Protein AF-A0A957S0D0-F1 (afdb_monomer)

Structure (mmCIF, N/CA/C/O backbone):
data_AF-A0A957S0D0-F1
#
_entry.id   AF-A0A957S0D0-F1
#
loop_
_atom_site.group_PDB
_atom_site.id
_atom_site.type_symbol
_atom_site.label_atom_id
_atom_site.label_alt_id
_atom_site.label_comp_id
_atom_site.label_asym_id
_atom_site.label_entity_id
_atom_site.label_seq_id
_atom_site.pdbx_PDB_ins_code
_atom_site.Cartn_x
_atom_site.Cartn_y
_atom_site.Cartn_z
_atom_site.occupancy
_atom_site.B_iso_or_equiv
_atom_site.auth_seq_id
_atom_site.auth_comp_id
_atom_site.auth_asym_id
_atom_site.auth_atom_id
_atom_site.pdbx_PDB_model_num
ATOM 1 N N . MET A 1 1 ? -69.648 -10.397 -2.814 1.00 45.62 1 MET A N 1
ATOM 2 C CA . MET A 1 1 ? -69.078 -10.045 -4.133 1.00 45.62 1 MET A CA 1
ATOM 3 C C . MET A 1 1 ? -67.768 -9.324 -3.867 1.00 45.62 1 MET A C 1
ATOM 5 O O . MET A 1 1 ? -67.745 -8.483 -2.981 1.00 45.62 1 MET A O 1
ATOM 9 N N . SER A 1 2 ? -66.688 -9.785 -4.495 1.00 48.16 2 SER A N 1
ATOM 10 C CA . SER A 1 2 ? -65.283 -9.590 -4.112 1.00 48.16 2 SER A CA 1
ATOM 11 C C . SER A 1 2 ? -64.825 -8.131 -4.091 1.00 48.16 2 SER A C 1
ATOM 13 O O . SER A 1 2 ? -64.804 -7.482 -5.137 1.00 48.16 2 SER A O 1
ATOM 15 N N . VAL A 1 3 ? -64.356 -7.661 -2.936 1.00 56.84 3 VAL A N 1
ATOM 16 C CA . VAL A 1 3 ? -63.421 -6.536 -2.891 1.00 56.84 3 VAL A CA 1
ATOM 17 C C . VAL A 1 3 ? -62.029 -7.130 -3.118 1.00 56.84 3 VAL A C 1
ATOM 19 O O . VAL A 1 3 ? -61.535 -7.923 -2.319 1.00 56.84 3 VAL A O 1
ATOM 22 N N . ASN A 1 4 ? -61.466 -6.861 -4.294 1.00 60.81 4 ASN A N 1
ATOM 23 C CA . ASN A 1 4 ? -60.133 -7.298 -4.691 1.00 60.81 4 ASN A CA 1
ATOM 24 C C . ASN A 1 4 ? -59.101 -6.271 -4.200 1.00 60.81 4 ASN A C 1
ATOM 26 O O . ASN A 1 4 ? -58.750 -5.352 -4.931 1.00 60.81 4 ASN A O 1
ATOM 30 N N . GLU A 1 5 ? -58.636 -6.430 -2.961 1.00 61.97 5 GLU A N 1
ATOM 31 C CA . GLU A 1 5 ? -57.641 -5.553 -2.310 1.00 61.97 5 GLU A CA 1
ATOM 32 C C . GLU A 1 5 ? -56.210 -6.128 -2.315 1.00 61.97 5 GLU A C 1
ATOM 34 O O . GLU A 1 5 ? -55.310 -5.590 -1.680 1.00 61.97 5 GLU A O 1
ATOM 39 N N . SER A 1 6 ? -55.951 -7.216 -3.047 1.00 58.16 6 SER A N 1
ATOM 40 C CA . SER A 1 6 ? -54.665 -7.936 -2.966 1.00 58.16 6 SER A CA 1
ATOM 41 C C . SER A 1 6 ? -53.625 -7.575 -4.041 1.00 58.16 6 SER A C 1
ATOM 43 O O . SER A 1 6 ? -52.560 -8.186 -4.079 1.00 58.16 6 SER A O 1
ATOM 45 N N . THR A 1 7 ? -53.869 -6.563 -4.884 1.00 59.00 7 THR A N 1
ATOM 46 C CA . THR A 1 7 ? -52.997 -6.248 -6.041 1.00 59.00 7 THR A CA 1
ATOM 47 C C . THR A 1 7 ? -52.216 -4.930 -5.989 1.00 59.00 7 THR A C 1
ATOM 49 O O . THR A 1 7 ? -51.407 -4.707 -6.884 1.00 59.00 7 THR A O 1
ATOM 52 N N . GLU A 1 8 ? -52.363 -4.078 -4.968 1.00 56.38 8 GLU A N 1
ATOM 53 C CA . GLU A 1 8 ? -51.595 -2.812 -4.900 1.00 56.38 8 GLU A CA 1
ATOM 54 C C . GLU A 1 8 ? -50.328 -2.877 -4.031 1.00 56.38 8 GLU A C 1
ATOM 56 O O . GLU A 1 8 ? -49.373 -2.142 -4.273 1.00 56.38 8 GLU A O 1
ATOM 61 N N . VAL A 1 9 ? -50.248 -3.795 -3.063 1.00 58.50 9 VAL A N 1
ATOM 62 C CA . VAL A 1 9 ? -49.142 -3.811 -2.079 1.00 58.50 9 VAL A CA 1
ATOM 63 C C . VAL A 1 9 ? -47.871 -4.497 -2.611 1.00 58.50 9 VAL A C 1
ATOM 65 O O . VAL A 1 9 ? -46.775 -4.266 -2.105 1.00 58.50 9 VAL A O 1
ATOM 68 N N . SER A 1 10 ? -47.973 -5.304 -3.673 1.00 60.03 10 SER A N 1
ATOM 69 C CA . SER A 1 10 ? -46.818 -6.029 -4.229 1.00 60.03 10 SER A CA 1
ATOM 70 C C . SER A 1 10 ? -45.990 -5.214 -5.232 1.00 60.03 10 SER A C 1
ATOM 72 O O . SER A 1 10 ? -44.884 -5.630 -5.572 1.00 60.03 10 SER A O 1
ATOM 74 N N . GLY A 1 11 ? -46.495 -4.067 -5.703 1.00 55.47 11 GLY A N 1
ATOM 75 C CA . GLY A 1 11 ? -45.770 -3.189 -6.625 1.00 55.47 11 GLY A CA 1
ATOM 76 C C . GLY A 1 11 ? -44.721 -2.345 -5.905 1.00 55.47 11 GLY A C 1
ATOM 77 O O . GLY A 1 11 ? -43.562 -2.333 -6.295 1.00 55.47 11 GLY A O 1
ATOM 78 N N . SER A 1 12 ? -45.095 -1.696 -4.804 1.00 56.25 12 SER A N 1
ATOM 79 C CA . SER A 1 12 ? -44.276 -0.705 -4.092 1.00 56.25 12 SER A CA 1
ATOM 80 C C . SER A 1 12 ? -43.148 -1.292 -3.233 1.00 56.25 12 SER A C 1
ATOM 82 O O . SER A 1 12 ? -42.164 -0.602 -2.991 1.00 56.25 12 SER A O 1
ATOM 84 N N . ALA A 1 13 ? -43.223 -2.566 -2.832 1.00 58.38 13 ALA A N 1
ATOM 85 C CA . ALA A 1 13 ? -42.125 -3.254 -2.136 1.00 58.38 13 ALA A CA 1
ATOM 86 C C . ALA A 1 13 ? -41.011 -3.742 -3.086 1.00 58.38 13 ALA A C 1
ATOM 88 O O . ALA A 1 13 ? -39.872 -3.926 -2.664 1.00 58.38 13 ALA A O 1
ATOM 89 N N . VAL A 1 14 ? -41.316 -3.919 -4.377 1.00 54.66 14 VAL A N 1
ATOM 90 C CA . VAL A 1 14 ? -40.318 -4.202 -5.428 1.00 54.66 14 VAL A CA 1
ATOM 91 C C . VAL A 1 14 ? -39.721 -2.898 -5.980 1.00 54.66 14 VAL A C 1
ATOM 93 O O . VAL A 1 14 ? -38.628 -2.902 -6.537 1.00 54.66 14 VAL A O 1
ATOM 96 N N . LEU A 1 15 ? -40.383 -1.763 -5.718 1.00 55.59 15 LEU A N 1
ATOM 97 C CA . LEU A 1 15 ? -39.825 -0.413 -5.828 1.00 55.59 15 LEU A CA 1
ATOM 98 C C . LEU A 1 15 ? -39.030 0.004 -4.579 1.00 55.59 15 LEU A C 1
ATOM 100 O O . LEU A 1 15 ? -38.857 1.201 -4.350 1.00 55.59 15 LEU A O 1
ATOM 104 N N . VAL A 1 16 ? -38.509 -0.944 -3.783 1.00 59.31 16 VAL A N 1
ATOM 105 C CA . VAL A 1 16 ? -37.284 -0.687 -3.011 1.00 59.31 16 VAL A CA 1
ATOM 106 C C . VAL A 1 16 ? -36.191 -0.461 -4.043 1.00 59.31 16 VAL A C 1
ATOM 108 O O . VAL A 1 16 ? -35.485 -1.374 -4.458 1.00 59.31 16 VAL A O 1
ATOM 111 N N . GLU A 1 17 ? -36.191 0.768 -4.547 1.00 58.62 17 GLU A N 1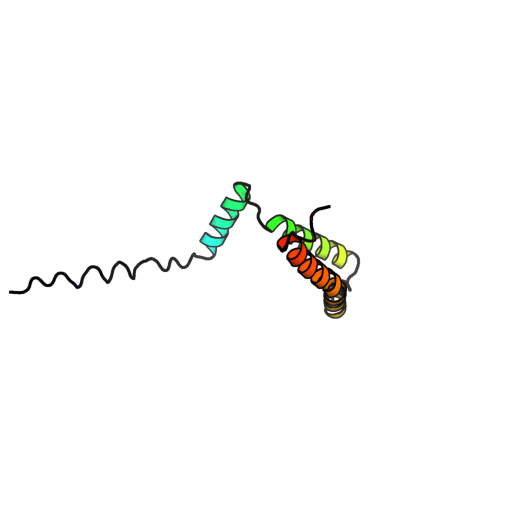
ATOM 112 C CA . GLU A 1 17 ? -35.056 1.569 -4.928 1.00 58.62 17 GLU A CA 1
ATOM 113 C C . GLU A 1 17 ? -33.818 0.692 -5.136 1.00 58.62 17 GLU A C 1
ATOM 115 O O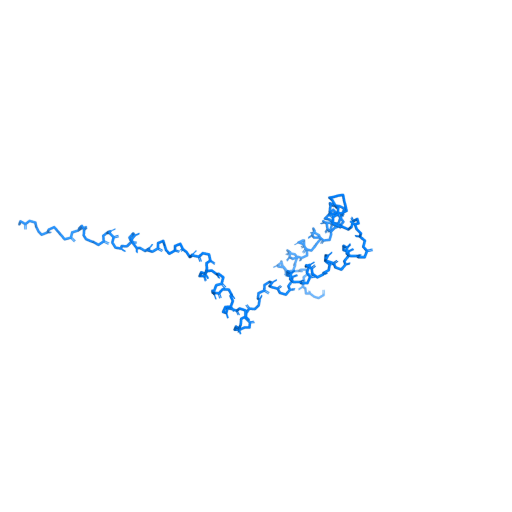 . GLU A 1 17 ? -32.946 0.568 -4.274 1.00 58.62 17 GLU A O 1
ATOM 120 N N . GLN A 1 18 ? -33.704 0.130 -6.343 1.00 54.81 18 GLN A N 1
ATOM 121 C CA . GLN A 1 18 ? -32.413 0.106 -7.015 1.00 54.81 18 GLN A CA 1
ATOM 122 C C . GLN A 1 18 ? -31.946 1.569 -7.100 1.00 54.81 18 GLN A C 1
ATOM 124 O O . GLN A 1 18 ? -31.918 2.158 -8.177 1.00 54.81 18 GLN A O 1
ATOM 129 N N . GLN A 1 19 ? -31.596 2.189 -5.968 1.00 59.41 19 GLN A N 1
ATOM 130 C CA . GLN A 1 19 ? -30.702 3.325 -5.941 1.00 59.41 19 GLN A CA 1
ATOM 131 C C . GLN A 1 19 ? -29.391 2.721 -6.400 1.00 59.41 19 GLN A C 1
ATOM 133 O O . GLN A 1 19 ? -28.550 2.280 -5.617 1.00 59.41 19 GLN A O 1
ATOM 138 N N . SER A 1 20 ? -29.258 2.600 -7.718 1.00 61.19 20 SER A N 1
ATOM 139 C CA . SER A 1 20 ? -27.972 2.545 -8.363 1.00 61.19 20 SER A CA 1
ATOM 140 C C . SER A 1 20 ? -27.284 3.808 -7.885 1.00 61.19 20 SER A C 1
ATOM 142 O O . SER A 1 20 ? -27.532 4.880 -8.434 1.00 61.19 20 SER A O 1
ATOM 144 N N . LEU A 1 21 ? -26.532 3.694 -6.788 1.00 64.69 21 LEU A N 1
ATOM 145 C CA . LEU A 1 21 ? -25.723 4.773 -6.262 1.00 64.69 21 LEU A CA 1
ATOM 146 C C . LEU A 1 21 ? -24.947 5.288 -7.458 1.00 64.69 21 LEU A C 1
ATOM 148 O O . LEU A 1 21 ? -24.104 4.578 -8.020 1.00 64.69 21 LEU A O 1
ATOM 152 N N . SER A 1 22 ? -25.300 6.489 -7.906 1.00 84.00 22 SER A N 1
ATOM 153 C CA . SER A 1 22 ? -24.596 7.118 -9.001 1.00 84.00 22 SER A CA 1
ATOM 154 C C . SER A 1 22 ? -23.124 7.148 -8.593 1.00 84.00 22 SER A C 1
ATOM 156 O O . SER A 1 22 ? -22.830 7.424 -7.424 1.00 84.00 22 SER A O 1
ATOM 158 N N . PRO A 1 23 ? -22.160 6.898 -9.495 1.00 83.12 23 PRO A N 1
ATOM 159 C CA . PRO A 1 23 ? -20.740 6.975 -9.148 1.00 83.12 23 PRO A CA 1
ATOM 160 C C . PRO A 1 23 ? -20.378 8.283 -8.420 1.00 83.12 23 PRO A C 1
ATOM 162 O O . PRO A 1 23 ? -19.496 8.317 -7.565 1.00 83.12 23 PRO A O 1
ATOM 165 N N . ARG A 1 24 ? -21.126 9.359 -8.700 1.00 85.00 24 ARG A N 1
ATOM 166 C CA . ARG A 1 24 ? -21.006 10.670 -8.047 1.00 85.00 24 ARG A CA 1
ATOM 167 C C . ARG A 1 24 ? -21.478 10.659 -6.590 1.00 85.00 24 ARG A C 1
ATOM 169 O O . ARG A 1 24 ? -20.869 11.318 -5.752 1.00 85.00 24 ARG A O 1
ATOM 176 N N . GLU A 1 25 ? -22.527 9.909 -6.277 1.00 84.75 25 GLU A N 1
ATOM 177 C CA . GLU A 1 25 ? -23.052 9.745 -4.919 1.00 84.75 25 GLU A CA 1
ATOM 178 C C . GLU A 1 25 ? -22.140 8.857 -4.075 1.00 84.75 25 GLU A C 1
ATOM 180 O O . GLU A 1 25 ? -21.892 9.184 -2.916 1.00 84.75 25 GLU A O 1
ATOM 185 N N . TYR A 1 26 ? -21.557 7.805 -4.659 1.00 84.38 26 TYR A N 1
ATOM 186 C CA . TYR A 1 26 ? -20.559 6.972 -3.981 1.00 84.38 26 TYR A CA 1
ATOM 187 C C . TYR A 1 26 ? -19.326 7.791 -3.574 1.00 84.38 26 TYR A C 1
ATOM 189 O O . TYR A 1 26 ? -18.912 7.785 -2.413 1.00 84.38 26 TYR A O 1
ATOM 197 N N . VAL A 1 27 ? -18.781 8.573 -4.513 1.00 87.69 27 VAL A N 1
ATOM 198 C CA . VAL A 1 27 ? -17.643 9.465 -4.247 1.00 87.69 27 VAL A CA 1
ATOM 199 C C . VAL A 1 27 ? -18.015 10.549 -3.232 1.00 87.69 27 VAL A C 1
ATOM 201 O O . VAL A 1 27 ? -17.238 10.828 -2.320 1.00 87.69 27 VAL A O 1
ATOM 204 N N . GLY A 1 28 ? -19.211 11.135 -3.340 1.00 88.75 28 GLY A N 1
ATOM 205 C CA . GLY A 1 28 ? -19.696 12.150 -2.404 1.00 88.75 28 GLY A CA 1
ATOM 206 C C . GLY A 1 28 ? -19.851 11.626 -0.975 1.00 88.75 28 GLY A C 1
ATOM 207 O O . GLY A 1 28 ? -19.463 12.306 -0.024 1.00 88.75 28 GLY A O 1
ATOM 208 N N . GLN A 1 29 ? -20.367 10.408 -0.808 1.00 86.06 29 GLN A N 1
ATOM 209 C CA . GLN A 1 29 ? -20.473 9.755 0.497 1.00 86.06 29 GLN A CA 1
ATOM 210 C C . GLN A 1 29 ? -19.100 9.395 1.067 1.00 86.06 29 GLN A C 1
ATOM 212 O O . GLN A 1 29 ? -18.840 9.672 2.238 1.00 86.06 29 GLN A O 1
ATOM 217 N N . TYR A 1 30 ? -18.198 8.853 0.246 1.00 84.50 30 TYR A N 1
ATOM 218 C CA . TYR A 1 30 ? -16.828 8.554 0.661 1.00 84.50 30 TYR A CA 1
ATOM 219 C C . TYR A 1 30 ? -16.080 9.818 1.112 1.00 84.50 30 TYR A C 1
ATOM 221 O O . TYR A 1 30 ? -15.489 9.842 2.189 1.00 84.50 30 TYR A O 1
ATOM 229 N N . ALA A 1 31 ? -16.192 10.919 0.362 1.00 87.00 31 ALA A N 1
ATOM 230 C CA . ALA A 1 31 ? -15.584 12.199 0.724 1.00 87.00 31 ALA A CA 1
ATOM 231 C C . ALA A 1 31 ? -16.132 12.770 2.043 1.00 87.00 31 ALA A C 1
ATOM 233 O O . ALA A 1 31 ? -15.385 13.381 2.809 1.00 87.00 31 ALA A O 1
ATOM 234 N N . ARG A 1 32 ? -17.427 12.571 2.334 1.00 88.00 32 ARG A N 1
ATOM 235 C CA . ARG A 1 32 ? -18.021 12.954 3.626 1.00 88.00 32 ARG A CA 1
ATOM 236 C C . ARG A 1 32 ? -17.444 12.130 4.779 1.00 88.00 32 ARG A C 1
ATOM 238 O O . ARG A 1 32 ? -17.099 12.733 5.788 1.00 88.00 32 ARG A O 1
ATOM 245 N N . ARG A 1 33 ? -17.271 10.812 4.608 1.00 85.44 33 ARG A N 1
ATOM 246 C CA . ARG A 1 33 ? -16.666 9.917 5.620 1.00 85.44 33 ARG A CA 1
ATOM 247 C C . ARG A 1 33 ? -15.218 10.293 5.936 1.00 85.44 33 ARG A C 1
ATOM 249 O O . ARG A 1 33 ? -14.854 10.454 7.097 1.00 85.44 33 ARG A O 1
ATOM 256 N N . VAL A 1 34 ? -14.429 10.565 4.896 1.00 87.62 34 VAL A N 1
ATOM 257 C CA . VAL A 1 34 ? -13.043 11.030 5.053 1.00 87.62 34 VAL A CA 1
ATOM 258 C C . VAL A 1 34 ? -12.993 12.365 5.807 1.00 87.62 34 VAL A C 1
ATOM 260 O O . VAL A 1 34 ? -12.178 12.535 6.709 1.00 87.62 34 VAL A O 1
ATOM 263 N N . ARG A 1 35 ? -13.894 13.309 5.494 1.00 85.69 35 ARG A N 1
ATOM 264 C CA . ARG A 1 35 ? -13.983 14.605 6.195 1.00 85.69 35 ARG A CA 1
ATOM 265 C C . ARG A 1 35 ? -14.494 14.495 7.631 1.00 85.69 35 ARG A C 1
ATOM 267 O O . ARG A 1 35 ? -14.144 15.348 8.438 1.00 85.69 35 ARG A O 1
ATOM 274 N N . SER A 1 36 ? -15.291 13.478 7.956 1.00 86.75 36 SER A N 1
ATOM 275 C CA . SER A 1 36 ? -15.735 13.205 9.328 1.00 86.75 36 SER A CA 1
ATOM 276 C C . SER A 1 36 ? -14.698 12.448 10.167 1.00 86.75 36 SER A C 1
ATOM 278 O O . SER A 1 36 ? -14.990 12.110 11.309 1.00 86.75 36 SER A O 1
ATOM 280 N N . GLY A 1 37 ? -13.500 12.189 9.626 1.00 81.94 37 GLY A N 1
ATOM 281 C CA . GLY A 1 37 ? -12.410 11.506 10.330 1.00 81.94 37 GLY A CA 1
ATOM 282 C C . GLY A 1 37 ? -12.419 9.980 10.195 1.00 81.94 37 GLY A C 1
ATOM 283 O O . GLY A 1 37 ? -11.532 9.326 10.735 1.00 81.94 37 GLY A O 1
ATOM 284 N N . ASP A 1 38 ? -13.361 9.409 9.440 1.00 86.12 38 ASP A N 1
ATOM 285 C CA . ASP A 1 38 ? -13.370 7.986 9.088 1.00 86.12 38 ASP A CA 1
ATOM 286 C C . ASP A 1 38 ? -12.579 7.783 7.788 1.00 86.12 38 ASP A C 1
ATOM 288 O O . ASP A 1 38 ? -13.106 7.753 6.673 1.00 86.12 38 ASP A O 1
ATOM 292 N N . ILE A 1 39 ? -11.259 7.752 7.950 1.00 83.75 39 ILE A N 1
ATOM 293 C CA . ILE A 1 39 ? -10.280 7.651 6.860 1.00 83.75 39 ILE A CA 1
ATOM 294 C C . ILE A 1 39 ? -10.121 6.216 6.331 1.00 83.75 39 ILE A C 1
ATOM 296 O O . ILE A 1 39 ? -9.561 6.034 5.249 1.00 83.75 39 ILE A O 1
ATOM 300 N N . GLY A 1 40 ? -10.632 5.199 7.035 1.00 87.25 40 GLY A N 1
ATOM 301 C CA . GLY A 1 40 ? -10.573 3.795 6.616 1.00 87.25 40 GLY A CA 1
ATOM 302 C C . GLY A 1 40 ? -9.184 3.354 6.128 1.00 87.25 40 GLY A C 1
ATOM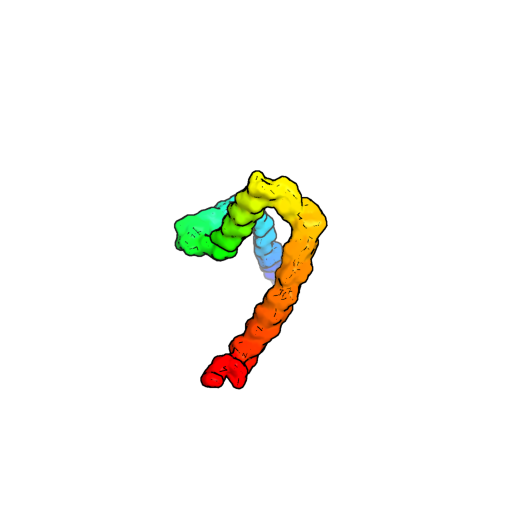 303 O O . GLY A 1 40 ? -8.166 3.601 6.771 1.00 87.25 40 GLY A O 1
ATOM 304 N N . SER A 1 41 ? -9.131 2.722 4.953 1.00 89.12 41 SER A N 1
ATOM 305 C CA . SER A 1 41 ? -7.889 2.274 4.302 1.00 89.12 41 SER A CA 1
ATOM 306 C C . SER A 1 41 ? -7.165 3.357 3.489 1.00 89.12 41 SER A C 1
ATOM 308 O O . SER A 1 41 ? -6.113 3.080 2.906 1.00 89.12 41 SER A O 1
ATOM 310 N N . LEU A 1 42 ? -7.685 4.592 3.446 1.00 90.12 42 LEU A N 1
ATOM 311 C CA . LEU A 1 42 ? -7.130 5.681 2.636 1.00 90.12 42 LEU A CA 1
ATOM 312 C C . LEU A 1 42 ? -5.645 5.957 2.939 1.00 90.12 42 LEU A C 1
ATOM 314 O O . LEU A 1 42 ? -4.867 6.029 1.985 1.00 90.12 42 LEU A O 1
ATOM 318 N N . PRO A 1 43 ? -5.199 6.050 4.212 1.00 91.25 43 PRO A N 1
ATOM 319 C CA . PRO A 1 43 ? -3.796 6.331 4.513 1.00 91.25 43 PRO A CA 1
ATOM 320 C C . PRO A 1 43 ? -2.854 5.233 4.007 1.00 91.25 43 PRO A C 1
ATOM 322 O O . PRO A 1 43 ? -1.756 5.528 3.545 1.00 91.25 43 PRO A O 1
ATOM 325 N N . ILE A 1 44 ? -3.300 3.973 4.045 1.00 94.88 44 ILE A N 1
ATOM 326 C CA . ILE A 1 44 ? -2.520 2.809 3.603 1.00 94.88 44 ILE A CA 1
ATOM 327 C C . ILE A 1 44 ? -2.306 2.873 2.088 1.00 94.88 44 ILE A C 1
ATOM 329 O O . ILE A 1 44 ? -1.178 2.758 1.616 1.00 94.88 44 ILE A O 1
ATOM 333 N N . ILE A 1 45 ? -3.375 3.120 1.323 1.00 95.06 45 ILE A N 1
ATOM 334 C CA . ILE A 1 45 ? -3.300 3.248 -0.139 1.00 95.06 45 ILE A CA 1
ATOM 335 C C . ILE A 1 45 ? -2.426 4.443 -0.536 1.00 95.06 45 ILE A C 1
ATOM 337 O O . ILE A 1 45 ? -1.571 4.310 -1.411 1.00 95.06 45 ILE A O 1
ATOM 341 N N . ILE A 1 46 ? -2.594 5.591 0.130 1.00 95.88 46 ILE A N 1
ATOM 342 C CA . ILE A 1 46 ? -1.760 6.779 -0.103 1.00 95.88 46 ILE A CA 1
ATOM 343 C C . ILE A 1 46 ? -0.286 6.454 0.164 1.00 95.88 46 ILE A C 1
ATOM 345 O O . ILE A 1 46 ? 0.562 6.761 -0.671 1.00 95.88 46 ILE A O 1
ATOM 349 N N . GLY A 1 47 ? 0.020 5.790 1.281 1.00 97.25 47 GLY A N 1
ATOM 350 C CA . GLY A 1 47 ? 1.379 5.367 1.616 1.00 97.25 47 GLY A CA 1
ATOM 351 C C . GLY A 1 47 ? 1.994 4.468 0.543 1.00 97.25 47 GLY A C 1
ATOM 352 O O . GLY A 1 47 ? 3.114 4.722 0.101 1.00 97.25 47 GLY A O 1
ATOM 353 N N . LEU A 1 48 ? 1.248 3.470 0.058 1.00 96.44 48 LEU A N 1
ATOM 354 C CA . LEU A 1 48 ? 1.704 2.575 -1.011 1.00 96.44 48 LEU A CA 1
ATOM 355 C C . LEU A 1 48 ? 2.000 3.327 -2.315 1.00 96.44 48 LEU A C 1
ATOM 357 O O . LEU A 1 48 ? 3.031 3.080 -2.940 1.00 96.44 48 LEU A O 1
ATOM 361 N N . ILE A 1 49 ? 1.136 4.267 -2.708 1.00 97.38 49 ILE A N 1
ATOM 362 C CA . ILE A 1 49 ? 1.340 5.090 -3.908 1.00 97.38 49 ILE A CA 1
ATOM 363 C C . ILE A 1 49 ? 2.588 5.964 -3.755 1.00 97.38 49 ILE A C 1
ATOM 365 O O . ILE A 1 49 ? 3.407 6.021 -4.671 1.00 97.38 49 ILE A O 1
ATOM 369 N N . ILE A 1 50 ? 2.761 6.616 -2.602 1.00 98.25 50 ILE A N 1
ATOM 370 C CA . ILE A 1 50 ? 3.929 7.462 -2.328 1.00 98.25 50 ILE A CA 1
ATOM 371 C C . ILE A 1 50 ? 5.216 6.641 -2.426 1.00 98.25 50 ILE A C 1
ATOM 373 O O . ILE A 1 50 ? 6.138 7.038 -3.137 1.00 98.25 50 ILE A O 1
ATOM 377 N N . ILE A 1 51 ? 5.267 5.478 -1.771 1.00 96.69 51 ILE A N 1
ATOM 378 C CA . ILE A 1 51 ? 6.427 4.579 -1.826 1.00 96.69 51 ILE A CA 1
ATOM 379 C C . ILE A 1 51 ? 6.706 4.162 -3.272 1.00 96.69 51 ILE A C 1
ATOM 381 O O . ILE A 1 51 ? 7.849 4.250 -3.720 1.00 96.69 51 ILE A O 1
ATOM 385 N N . ALA A 1 52 ? 5.670 3.771 -4.020 1.00 96.25 52 ALA A N 1
ATOM 386 C CA . ALA A 1 52 ? 5.819 3.349 -5.405 1.00 96.25 52 ALA A CA 1
ATOM 387 C C . ALA A 1 52 ? 6.373 4.463 -6.304 1.00 96.25 52 ALA A C 1
ATOM 389 O O . ALA A 1 52 ? 7.279 4.208 -7.097 1.00 96.25 52 ALA A O 1
ATOM 390 N N . ILE A 1 53 ? 5.881 5.697 -6.158 1.00 97.81 53 ILE A N 1
ATOM 391 C CA . ILE A 1 53 ? 6.363 6.862 -6.916 1.00 97.81 53 ILE A CA 1
ATOM 392 C C . ILE A 1 53 ? 7.818 7.174 -6.562 1.00 97.81 53 ILE A C 1
ATOM 394 O O . ILE A 1 53 ? 8.638 7.365 -7.462 1.00 97.81 53 ILE A O 1
ATOM 398 N N . ILE A 1 54 ? 8.158 7.196 -5.270 1.00 98.31 54 ILE A N 1
ATOM 399 C CA . ILE A 1 54 ? 9.529 7.451 -4.815 1.00 98.31 54 ILE A CA 1
ATOM 400 C C . ILE A 1 54 ? 10.469 6.396 -5.400 1.00 98.31 54 ILE A C 1
ATOM 402 O O . ILE A 1 54 ? 11.447 6.747 -6.056 1.00 98.31 54 ILE A O 1
ATOM 406 N N . PHE A 1 55 ? 10.152 5.110 -5.250 1.00 97.00 55 PHE A N 1
ATOM 407 C CA . PHE A 1 55 ? 11.027 4.032 -5.709 1.00 97.00 55 PHE A CA 1
ATOM 408 C C . PHE A 1 55 ? 11.121 3.979 -7.237 1.00 97.00 55 PHE A C 1
ATOM 410 O O . PHE A 1 55 ? 12.209 3.747 -7.759 1.00 97.00 55 PHE A O 1
ATOM 417 N N . GLN A 1 56 ? 10.033 4.269 -7.957 1.00 97.38 56 GLN A N 1
ATOM 418 C CA . GLN A 1 56 ? 10.057 4.385 -9.416 1.00 97.38 56 GLN A CA 1
ATOM 419 C C . GLN A 1 56 ? 10.910 5.568 -9.887 1.00 97.38 56 GLN A C 1
ATOM 421 O O . GLN A 1 56 ? 11.643 5.440 -10.866 1.00 97.38 56 GLN A O 1
ATOM 426 N N . SER A 1 57 ? 10.843 6.715 -9.201 1.00 97.81 57 SER A N 1
ATOM 427 C CA . SER A 1 57 ? 11.658 7.884 -9.555 1.00 97.81 57 SER A CA 1
ATOM 428 C C . SER A 1 57 ? 13.152 7.653 -9.313 1.00 97.81 57 SER A C 1
ATOM 430 O O . SER A 1 57 ? 13.969 8.081 -10.124 1.00 97.81 57 SER A O 1
ATOM 432 N N . LEU A 1 58 ? 13.507 6.922 -8.250 1.00 97.88 58 LEU A N 1
ATOM 433 C CA . LEU A 1 58 ? 14.891 6.574 -7.921 1.00 97.88 58 LEU A CA 1
ATOM 434 C C . LEU A 1 58 ? 15.430 5.429 -8.789 1.00 97.88 58 LEU A C 1
ATOM 436 O O . LEU A 1 58 ? 16.623 5.386 -9.085 1.00 97.88 58 LEU A O 1
ATOM 440 N N . ASN A 1 59 ? 14.569 4.500 -9.209 1.00 96.12 59 ASN A N 1
ATOM 441 C CA . ASN A 1 59 ? 14.929 3.378 -10.065 1.00 96.12 59 ASN A CA 1
ATOM 442 C C . ASN A 1 59 ? 13.809 3.073 -11.066 1.00 96.12 59 ASN A C 1
ATOM 444 O O . ASN A 1 59 ? 12.783 2.489 -10.718 1.00 96.12 59 ASN A O 1
ATOM 448 N N . GLN A 1 60 ? 14.066 3.362 -12.345 1.00 95.25 60 GLN A N 1
ATOM 449 C CA . GLN A 1 60 ? 13.107 3.137 -13.432 1.00 95.25 60 GLN A CA 1
ATOM 450 C C . GLN A 1 60 ? 12.693 1.664 -13.592 1.00 95.25 60 GLN A C 1
ATOM 452 O O . GLN A 1 60 ? 11.653 1.375 -14.183 1.00 95.25 60 GLN A O 1
ATOM 457 N N . ASN A 1 61 ? 13.476 0.728 -13.043 1.00 96.19 61 ASN A N 1
ATOM 458 C CA . ASN A 1 61 ? 13.171 -0.698 -13.081 1.00 96.19 61 ASN A CA 1
ATOM 459 C C . ASN A 1 61 ? 12.199 -1.153 -11.978 1.00 96.19 61 ASN A C 1
ATOM 461 O O . ASN A 1 61 ? 11.793 -2.317 -11.985 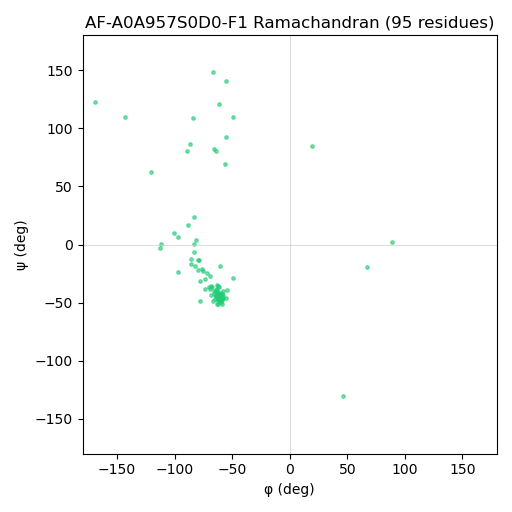1.00 96.19 61 ASN A O 1
ATOM 465 N N . TYR A 1 62 ? 11.828 -0.285 -11.030 1.00 96.12 62 TYR A N 1
ATOM 466 C CA . TYR A 1 62 ? 11.061 -0.675 -9.847 1.00 96.12 62 TYR A CA 1
ATOM 467 C C . TYR A 1 62 ? 9.665 -1.228 -10.182 1.00 96.12 62 TYR A C 1
ATOM 469 O O . TYR A 1 62 ? 9.338 -2.338 -9.763 1.00 96.12 62 TYR A O 1
ATOM 477 N N . LEU A 1 63 ? 8.867 -0.521 -10.986 1.00 95.81 63 LEU A N 1
ATOM 478 C CA . LEU A 1 63 ? 7.530 -0.963 -11.415 1.00 95.81 63 LEU A CA 1
ATOM 479 C C . LEU A 1 63 ? 7.549 -1.820 -12.687 1.00 95.81 63 LEU A C 1
ATOM 481 O O . LEU A 1 63 ? 6.518 -2.006 -13.333 1.00 95.81 63 LEU A O 1
ATOM 485 N N . THR A 1 64 ? 8.703 -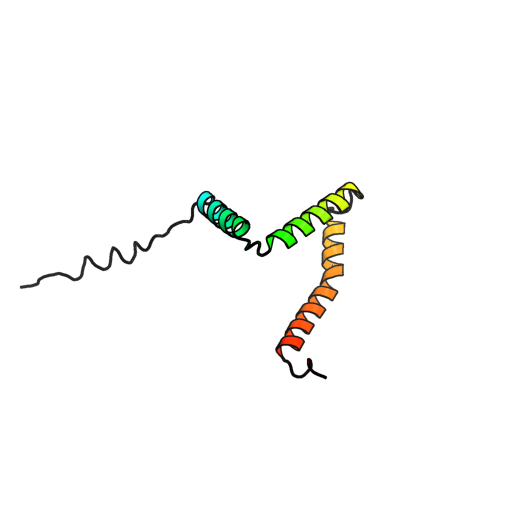2.366 -13.076 1.00 97.62 64 THR A N 1
ATOM 486 C CA . THR A 1 64 ? 8.738 -3.321 -14.191 1.00 97.62 64 THR A CA 1
ATOM 487 C C . THR A 1 64 ? 8.008 -4.613 -13.810 1.00 97.62 64 THR A C 1
ATOM 489 O O . THR A 1 64 ? 8.077 -5.026 -12.650 1.00 97.62 64 THR A O 1
ATOM 492 N N . PRO A 1 65 ? 7.371 -5.323 -14.764 1.00 97.31 65 PRO A N 1
ATOM 493 C CA . PRO A 1 65 ? 6.642 -6.558 -14.466 1.00 97.31 65 PRO A CA 1
ATOM 494 C C . PRO A 1 65 ? 7.494 -7.602 -13.734 1.00 97.31 65 PRO A C 1
ATOM 496 O O . PRO A 1 65 ? 7.029 -8.245 -12.799 1.00 97.31 65 PRO A O 1
ATOM 499 N N . ARG A 1 66 ? 8.774 -7.726 -14.113 1.00 97.19 66 ARG A N 1
ATOM 500 C CA . ARG A 1 66 ? 9.724 -8.634 -13.459 1.00 97.19 66 ARG A CA 1
ATOM 501 C C . ARG A 1 66 ? 9.942 -8.258 -11.998 1.00 97.19 66 ARG A C 1
ATOM 503 O O . ARG A 1 66 ? 9.851 -9.123 -11.135 1.00 97.19 66 ARG A O 1
ATOM 510 N N . ASN A 1 67 ? 10.245 -6.991 -11.721 1.00 96.31 67 ASN A N 1
ATOM 511 C CA . ASN A 1 67 ? 10.517 -6.564 -10.355 1.00 96.31 67 ASN A CA 1
ATOM 512 C C . ASN A 1 67 ? 9.251 -6.607 -9.493 1.00 96.31 67 ASN A C 1
ATOM 514 O O . ASN A 1 67 ? 9.305 -7.060 -8.357 1.00 96.31 67 ASN A O 1
ATOM 518 N N . PHE A 1 68 ? 8.100 -6.239 -10.051 1.00 96.00 68 PHE A N 1
ATOM 519 C CA . PHE A 1 68 ? 6.816 -6.340 -9.366 1.00 96.00 68 PHE A CA 1
ATOM 520 C C . PHE A 1 68 ? 6.493 -7.782 -8.945 1.00 96.00 68 PHE A C 1
ATOM 522 O O . PHE A 1 68 ? 6.183 -8.028 -7.780 1.00 96.00 68 PHE A O 1
ATOM 529 N N . VAL A 1 69 ? 6.651 -8.753 -9.852 1.00 97.75 69 VAL A N 1
ATOM 530 C CA . VAL A 1 69 ? 6.491 -10.179 -9.520 1.00 97.75 69 VAL A CA 1
ATOM 531 C C . VAL A 1 69 ? 7.502 -10.609 -8.458 1.00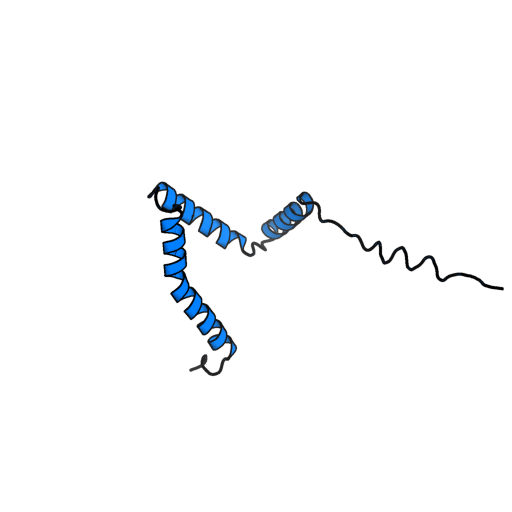 97.75 69 VAL A C 1
ATOM 533 O O . VAL A 1 69 ? 7.124 -11.278 -7.499 1.00 97.75 69 VAL A O 1
ATOM 536 N N . ASN A 1 70 ? 8.765 -10.188 -8.572 1.00 96.56 70 ASN A N 1
ATOM 537 C CA . ASN A 1 70 ? 9.790 -10.513 -7.579 1.00 96.56 70 ASN A CA 1
ATOM 538 C C . ASN A 1 70 ? 9.427 -9.995 -6.181 1.00 96.56 70 ASN A C 1
ATOM 540 O O . ASN A 1 70 ? 9.632 -10.714 -5.207 1.00 96.56 70 ASN A O 1
ATOM 544 N N . LEU A 1 71 ? 8.888 -8.776 -6.074 1.00 95.00 71 LEU A N 1
ATOM 545 C CA . LEU A 1 71 ? 8.433 -8.206 -4.805 1.00 95.00 71 LEU A CA 1
ATOM 546 C C . LEU A 1 71 ? 7.269 -9.013 -4.220 1.00 95.00 71 LEU A C 1
ATOM 548 O O . LEU A 1 71 ? 7.295 -9.340 -3.038 1.00 95.00 71 LEU A O 1
ATOM 552 N N . ILE A 1 72 ? 6.283 -9.391 -5.041 1.00 96.75 72 ILE A N 1
ATOM 553 C CA . ILE A 1 72 ? 5.153 -10.220 -4.593 1.00 96.75 72 ILE A CA 1
ATOM 554 C C . ILE A 1 72 ? 5.642 -11.575 -4.076 1.00 96.75 72 ILE A C 1
ATOM 556 O O . ILE A 1 72 ? 5.255 -11.989 -2.986 1.00 96.75 72 ILE A O 1
ATOM 560 N N . VAL A 1 73 ? 6.510 -12.257 -4.827 1.00 97.62 73 VAL A N 1
ATOM 561 C CA . VAL A 1 73 ? 7.033 -13.576 -4.441 1.00 97.62 73 VAL A CA 1
ATOM 562 C C . VAL A 1 73 ? 7.864 -13.489 -3.157 1.00 97.62 73 VAL A C 1
ATOM 564 O O . VAL A 1 73 ? 7.719 -14.344 -2.288 1.00 97.62 73 VAL A O 1
ATOM 567 N N . GLN A 1 74 ? 8.675 -12.439 -2.986 1.00 97.25 74 GLN A N 1
ATOM 568 C CA . GLN A 1 74 ? 9.424 -12.204 -1.743 1.00 97.25 74 GLN A CA 1
ATOM 569 C C . GLN A 1 74 ? 8.498 -11.954 -0.546 1.00 97.25 74 GLN A C 1
ATOM 571 O O . GLN A 1 74 ? 8.743 -12.466 0.545 1.00 97.25 74 GLN A O 1
ATOM 576 N N . MET A 1 75 ? 7.406 -11.215 -0.750 1.00 97.00 75 MET A N 1
ATOM 577 C CA . MET A 1 75 ? 6.424 -10.939 0.301 1.00 97.00 75 MET A CA 1
ATOM 578 C C . MET A 1 75 ? 5.517 -12.133 0.617 1.00 97.00 75 MET A C 1
ATOM 580 O O . MET A 1 75 ? 4.980 -12.204 1.721 1.00 97.00 75 MET A O 1
ATOM 584 N N . ALA A 1 76 ? 5.354 -13.085 -0.305 1.00 97.31 76 ALA A N 1
ATOM 585 C CA . ALA A 1 76 ? 4.441 -14.217 -0.144 1.00 97.31 76 ALA A CA 1
ATOM 586 C C . ALA A 1 76 ? 4.750 -15.062 1.103 1.00 97.31 76 ALA A C 1
ATOM 588 O O . ALA A 1 76 ? 3.829 -15.458 1.818 1.00 97.31 76 ALA A O 1
ATOM 589 N N . GLY A 1 77 ? 6.034 -15.293 1.404 1.00 97.19 77 GLY A N 1
ATOM 590 C CA . GLY A 1 77 ? 6.443 -16.017 2.611 1.00 97.19 77 GLY A CA 1
ATOM 591 C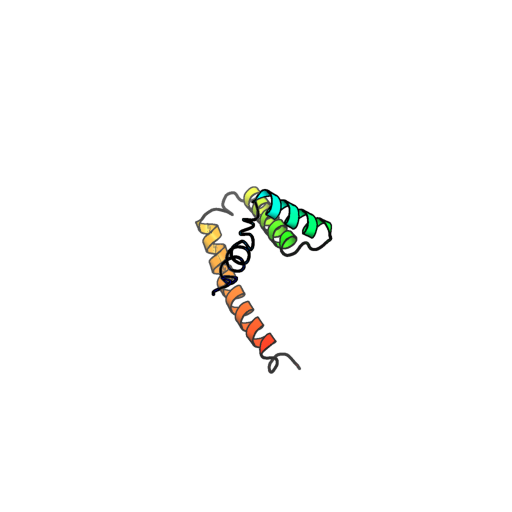 C . GLY A 1 77 ? 6.011 -15.296 3.889 1.00 97.19 77 GLY A C 1
ATOM 592 O O . GLY A 1 77 ? 5.376 -15.895 4.755 1.00 97.19 77 GLY A O 1
ATOM 593 N N . LEU A 1 78 ? 6.271 -13.987 3.967 1.00 97.44 78 LEU A N 1
ATOM 594 C CA . LEU A 1 78 ? 5.863 -13.163 5.105 1.00 97.44 78 LEU A CA 1
ATOM 595 C C . LEU A 1 78 ? 4.337 -13.115 5.253 1.00 97.44 78 LEU A C 1
ATOM 597 O O . LEU A 1 78 ? 3.830 -13.269 6.359 1.00 97.44 78 LEU A O 1
ATOM 601 N N . ALA A 1 79 ? 3.601 -12.951 4.151 1.00 97.31 79 ALA A N 1
ATOM 602 C CA . ALA A 1 79 ? 2.139 -12.949 4.162 1.00 97.31 79 ALA A CA 1
ATOM 603 C C . ALA A 1 79 ? 1.569 -14.294 4.638 1.00 97.31 79 ALA A C 1
ATOM 605 O O . ALA A 1 79 ? 0.633 -14.317 5.431 1.00 97.31 79 ALA A O 1
ATOM 606 N N . THR A 1 80 ? 2.165 -15.411 4.213 1.00 97.12 80 THR A N 1
ATOM 607 C CA . THR A 1 80 ? 1.754 -16.759 4.637 1.00 97.12 80 THR A CA 1
ATOM 608 C C . THR A 1 80 ? 1.950 -16.948 6.141 1.00 97.12 80 THR A C 1
ATOM 610 O O . THR A 1 80 ? 1.041 -17.421 6.823 1.00 97.12 80 THR A O 1
ATOM 613 N N . ILE A 1 81 ? 3.102 -16.524 6.674 1.00 96.75 81 ILE A N 1
ATOM 614 C CA . ILE A 1 81 ? 3.367 -16.549 8.119 1.00 96.75 81 ILE A CA 1
ATOM 615 C C . ILE A 1 81 ? 2.375 -15.647 8.852 1.00 96.75 81 ILE A C 1
ATOM 617 O O . ILE A 1 81 ? 1.775 -16.088 9.824 1.00 96.75 81 ILE A O 1
ATOM 621 N N . ALA A 1 82 ? 2.158 -14.418 8.378 1.00 96.56 82 ALA A N 1
ATOM 622 C CA . ALA A 1 82 ? 1.229 -13.478 8.998 1.00 96.56 82 ALA A CA 1
ATOM 623 C C . ALA A 1 82 ? -0.198 -14.040 9.067 1.00 96.56 82 ALA A C 1
ATOM 625 O O . ALA A 1 82 ? -0.838 -13.940 10.108 1.00 96.56 82 ALA A O 1
ATOM 626 N N . ILE A 1 83 ? -0.677 -14.688 7.999 1.00 97.06 83 ILE A N 1
ATOM 627 C CA . ILE A 1 83 ? -1.980 -15.366 7.989 1.00 97.06 83 ILE A CA 1
ATOM 628 C C . ILE A 1 83 ? -2.015 -16.480 9.044 1.00 97.06 83 ILE A C 1
ATOM 630 O O . ILE A 1 83 ? -2.965 -16.552 9.820 1.00 97.06 83 ILE A O 1
ATOM 634 N N . GLY A 1 84 ? -0.974 -17.316 9.115 1.00 94.62 84 GLY A N 1
ATOM 635 C CA . GLY A 1 84 ? -0.857 -18.359 10.139 1.00 94.62 84 GLY A CA 1
ATOM 636 C C . GLY A 1 84 ? -0.864 -17.792 11.561 1.00 94.62 84 GLY A C 1
ATOM 637 O O . GLY A 1 84 ? -1.590 -18.291 12.415 1.00 94.62 84 GLY A O 1
ATOM 638 N N . VAL A 1 85 ? -0.126 -16.704 11.793 1.00 94.31 85 VAL A N 1
ATOM 639 C CA . VAL A 1 85 ? -0.100 -15.989 13.075 1.00 94.31 85 VAL A CA 1
ATOM 640 C C . VAL A 1 85 ? -1.479 -15.437 13.417 1.00 94.31 85 VAL A C 1
ATOM 642 O O . VAL A 1 85 ? -1.910 -15.603 14.545 1.00 94.31 85 VAL A O 1
ATOM 645 N N . VAL A 1 86 ? -2.226 -14.861 12.472 1.00 94.25 86 VAL A N 1
ATOM 646 C CA . VAL A 1 86 ? -3.600 -14.401 12.741 1.00 94.25 86 VAL A CA 1
ATOM 647 C C . VAL A 1 86 ? -4.483 -15.552 13.233 1.00 94.25 86 VAL A C 1
ATOM 649 O O . VAL A 1 86 ? -5.190 -15.378 14.217 1.00 94.25 86 VAL A O 1
ATOM 652 N N . PHE A 1 87 ? -4.411 -16.743 12.629 1.00 91.75 87 PHE A N 1
ATOM 653 C CA . PHE A 1 87 ? -5.150 -17.910 13.135 1.00 91.75 87 PHE A CA 1
ATOM 654 C C . PHE A 1 87 ? -4.697 -18.343 14.533 1.00 91.75 87 PHE A C 1
ATOM 656 O O . PHE A 1 87 ? -5.535 -18.707 15.353 1.00 91.75 87 PHE A O 1
ATOM 663 N N . VAL A 1 88 ? -3.395 -18.274 14.815 1.00 91.50 88 VAL A N 1
ATOM 664 C CA . VAL A 1 88 ? -2.828 -18.552 16.144 1.00 91.50 88 VAL A CA 1
ATOM 665 C C . VAL A 1 88 ? -3.349 -17.560 17.188 1.00 91.50 88 VAL A C 1
ATOM 667 O O . VAL A 1 88 ? -3.834 -17.986 18.234 1.00 91.50 88 VAL A O 1
ATOM 670 N N . LEU A 1 89 ? -3.327 -16.261 16.879 1.00 91.38 89 LEU A N 1
ATOM 671 C CA . LEU A 1 89 ? -3.854 -15.201 17.743 1.00 91.38 89 LEU A CA 1
ATOM 672 C C . LEU A 1 89 ? -5.361 -15.379 17.990 1.00 91.38 89 LEU A C 1
ATOM 674 O O . LEU A 1 89 ? -5.844 -15.145 19.091 1.00 91.38 89 LEU A O 1
ATOM 678 N N . LEU A 1 90 ? -6.114 -15.832 16.982 1.00 91.38 90 LEU A N 1
ATOM 679 C CA . LEU A 1 90 ? -7.546 -16.116 17.119 1.00 91.38 90 LEU A CA 1
ATOM 680 C C . LEU A 1 90 ? -7.840 -17.402 17.912 1.00 91.38 90 LEU A C 1
ATOM 682 O O . LEU A 1 90 ? -8.884 -17.476 18.556 1.00 91.38 90 LEU A O 1
ATOM 686 N N . MET A 1 91 ? -6.954 -18.406 17.870 1.00 89.44 91 MET A N 1
ATOM 687 C CA . MET A 1 91 ? -7.071 -19.639 18.666 1.00 89.44 91 MET A CA 1
ATOM 688 C C . MET A 1 91 ? -6.790 -19.398 20.154 1.00 89.44 91 MET A C 1
ATOM 690 O O . MET A 1 91 ? -7.280 -20.161 20.979 1.00 89.44 91 MET A O 1
ATOM 694 N N . GLY A 1 92 ? -6.031 -18.354 20.506 1.00 73.75 92 GLY A N 1
ATOM 695 C CA . GLY A 1 92 ? -5.874 -17.843 21.875 1.00 73.75 92 GLY A CA 1
ATOM 696 C C . GLY A 1 92 ? -5.155 -18.759 22.878 1.00 73.75 92 GLY A C 1
ATOM 697 O O . GLY A 1 92 ? -4.635 -18.266 23.869 1.00 73.75 92 GLY A O 1
ATOM 698 N N . GLU A 1 93 ? -5.054 -20.070 22.635 1.00 70.62 93 GLU A N 1
ATOM 699 C CA . GLU A 1 93 ? -4.360 -21.024 23.523 1.00 70.62 93 GLU A CA 1
ATOM 700 C C . GLU A 1 93 ? -2.829 -21.011 23.373 1.00 70.62 93 GLU A C 1
ATOM 702 O O . GLU A 1 93 ?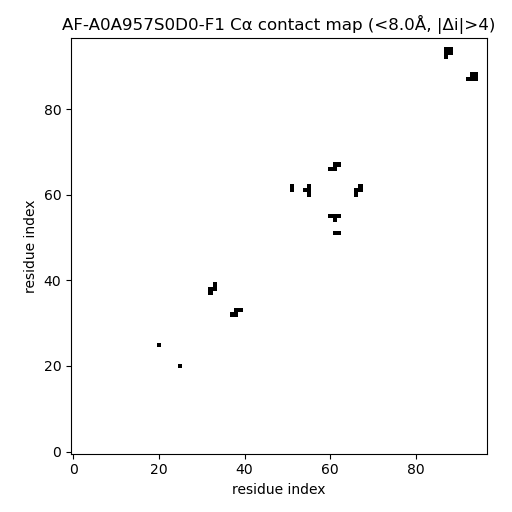 -2.122 -21.558 24.213 1.00 70.62 93 GLU A O 1
ATOM 707 N N . ILE A 1 94 ? -2.307 -20.375 22.320 1.00 67.62 94 ILE A N 1
ATOM 708 C CA . ILE A 1 94 ? -0.864 -20.145 22.096 1.00 67.62 94 ILE A CA 1
ATOM 709 C C . ILE A 1 94 ? -0.489 -18.663 22.212 1.00 67.62 94 ILE A C 1
ATOM 711 O O . ILE A 1 94 ? 0.675 -18.314 22.029 1.00 67.62 94 ILE A O 1
ATOM 715 N N . ASP A 1 95 ? -1.467 -17.802 22.505 1.00 75.81 95 ASP A N 1
ATOM 716 C CA . ASP A 1 95 ? -1.261 -16.371 22.720 1.00 75.81 95 ASP A CA 1
ATOM 717 C C . ASP A 1 95 ? -1.726 -15.962 24.122 1.00 75.81 95 ASP A C 1
ATOM 719 O O . ASP A 1 95 ? -2.663 -15.186 24.277 1.00 75.81 95 ASP A O 1
ATOM 723 N N 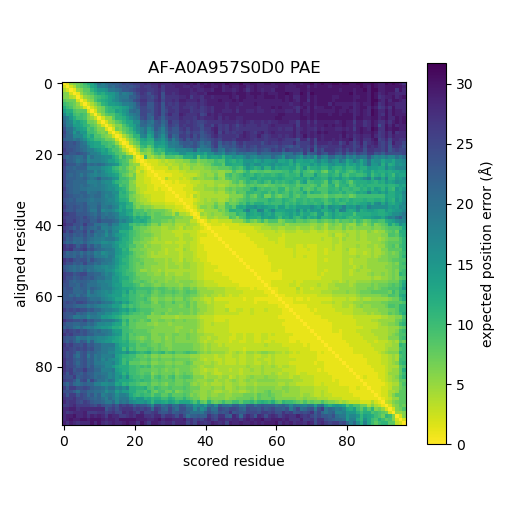. LEU A 1 96 ? -1.088 -16.528 25.153 1.00 55.25 96 LEU A N 1
ATOM 724 C CA . LEU A 1 96 ? -0.942 -15.908 26.474 1.00 55.25 96 LEU A CA 1
ATOM 725 C C . LEU A 1 96 ? 0.063 -16.715 27.327 1.00 55.25 96 LEU A C 1
ATOM 727 O O . LEU A 1 96 ? -0.197 -17.879 27.611 1.00 55.25 96 LEU A O 1
ATOM 731 N N . SER A 1 97 ? 1.128 -16.052 27.807 1.00 54.56 97 SER A N 1
ATOM 732 C CA . SER A 1 97 ? 2.191 -16.502 28.749 1.00 54.56 97 SER A CA 1
ATOM 733 C C . SER A 1 97 ? 3.499 -17.035 28.162 1.00 54.56 97 SER A C 1
ATOM 735 O O . SER A 1 97 ? 3.463 -18.086 27.487 1.00 54.56 97 SER A O 1
#

Foldseek 3Di:
DDPPPPPPPVPVVVVPDPPVCDPVNVVVVLVVCVVVVNCDCVVVVVVVVVVQVVVCVVPVCCPPPVNVVVVCVVCVVVVVVVVVVVVVVVVVPNPDD

Radius of gyration: 25.47 Å; Cα contacts (8 Å, |Δi|>4): 20; chains: 1; bounding box: 84×36×43 Å

Solvent-accessible surface area (backbone atoms only — not comparable to full-atom values): 5912 Å² total; per-residue (Å²): 133,87,82,85,79,83,76,68,72,71,57,62,68,72,59,62,66,84,68,70,68,46,73,66,53,53,52,51,52,52,53,49,38,43,73,73,69,54,48,81,66,51,65,59,55,52,49,52,51,52,52,50,52,54,46,32,73,78,33,80,61,46,78,32,74,68,44,45,51,49,52,52,60,64,45,45,60,57,52,53,50,49,53,52,46,51,54,43,59,72,64,42,80,85,58,74,136

pLDDT: mean 83.62, std 16.06, range [45.62, 98.31]

Secondary structure (DSSP, 8-state):
-----SSSHHHHTTTS------HHHHHHHHHHHHHTT--TTHHHHHHHHHHHHHHHHH-TTTTSHHHHHHHHHHHHHHHHHHHHHHHHHHH-SSS--

Sequence (97 aa):
MSVNESTEVSGSAVLVEQQSLSPREYVGQYARRVRSGDIGSLPIIIGLIIIAIIFQSLNQNYLTPRNFVNLIVQMAGLATIAIGVVFVLLMGEIDLS

Mean predicted aligned error: 12.45 Å